Protein AF-A0A838GW83-F1 (afdb_monomer_lite)

Foldseek 3Di:
DDDAQAAPQPRDGADPPHPVNVVVVVVVVVVVVVVVVVVVVVVVVVVVVVVVVVPDDPVLQVVLQVPDPDDDDTLDDQDQDADDDPVQWDWAVPDVVTDIGGRDDDDPVVVVVSVVVSCPPPSNVVVVVSVVVDDCSPVPD

Radius of gyration: 23.55 Å; chains: 1; bounding box: 64×29×64 Å

Secondary structure (DSSP, 8-state):
----SB-TTT--B--SS-HHHHHHHHHHHHHHHHHHHHHHHHHHHHHHHHHHHHHS-HHHHHHHHTTSSS---SS----------GGGEEEE-SSSS-EEEE-----HHHHHHHHHHHHTSHHHHHHHHHHHH--STT---

Sequence (141 aa):
MYRDDTCAVCGESLPPDHFYCREHAATVDDRLHEIGALLGRLGDELTRLAELLGGVAPQTWDYLAEGERDDPEWPPVPPVALSAHAEDVDVDVDDEPGSIRVALRVPLDELLGALAAGLRGAAADRVASVCAQARNAGATH

pLDDT: mean 77.69, std 12.18, range [39.56, 97.0]

Structure (mmCIF, N/CA/C/O backbone):
data_AF-A0A838GW83-F1
#
_entry.id   AF-A0A838GW83-F1
#
loop_
_atom_site.group_PDB
_atom_site.id
_atom_site.type_symbol
_atom_site.label_atom_id
_atom_site.label_alt_id
_atom_site.label_comp_id
_atom_site.label_asym_id
_atom_site.label_entity_id
_atom_site.label_seq_id
_atom_site.pdbx_PDB_ins_code
_atom_site.Cartn_x
_atom_site.Cartn_y
_atom_site.Cartn_z
_atom_site.occupancy
_atom_site.B_iso_or_equiv
_atom_site.auth_seq_id
_atom_site.auth_comp_id
_atom_site.auth_asym_id
_atom_site.auth_atom_id
_atom_site.pdbx_PDB_model_num
ATOM 1 N N . MET A 1 1 ? -33.247 13.419 18.917 1.00 39.56 1 MET A N 1
ATOM 2 C CA . MET A 1 1 ? -33.047 11.986 18.631 1.00 39.56 1 MET A CA 1
ATOM 3 C C . MET A 1 1 ? -31.937 11.546 19.573 1.00 39.56 1 MET A C 1
ATOM 5 O O . MET A 1 1 ? -30.821 12.023 19.413 1.00 39.56 1 MET A O 1
ATOM 9 N N . TYR A 1 2 ? -32.293 10.867 20.667 1.00 41.84 2 TYR A N 1
ATOM 10 C CA . TYR A 1 2 ? -31.346 10.476 21.717 1.00 41.84 2 TYR A CA 1
ATOM 11 C C . TYR A 1 2 ? -30.399 9.419 21.144 1.00 41.84 2 TYR A C 1
ATOM 13 O O . TYR A 1 2 ? -30.856 8.466 20.522 1.00 41.84 2 TYR A O 1
ATOM 21 N N . ARG A 1 3 ? -29.094 9.679 21.263 1.00 53.28 3 ARG A N 1
ATOM 22 C CA . ARG A 1 3 ? -28.011 8.769 20.879 1.00 53.28 3 ARG A CA 1
ATOM 23 C C . ARG A 1 3 ? -28.140 7.527 21.753 1.00 53.28 3 ARG A C 1
ATOM 25 O O . ARG A 1 3 ? -28.275 7.700 22.958 1.00 53.28 3 ARG A O 1
ATOM 32 N N . ASP A 1 4 ? -28.125 6.352 21.132 1.00 56.69 4 ASP A N 1
ATOM 33 C CA . ASP A 1 4 ? -28.244 5.048 21.783 1.00 56.69 4 ASP A CA 1
ATOM 34 C C . ASP A 1 4 ? -27.524 5.019 23.136 1.00 56.69 4 ASP A C 1
ATOM 36 O O . ASP A 1 4 ? -26.344 5.371 23.222 1.00 56.69 4 ASP A O 1
ATOM 40 N N . ASP A 1 5 ? -28.242 4.604 24.181 1.00 66.81 5 ASP A N 1
ATOM 41 C CA . ASP A 1 5 ? -27.775 4.502 25.568 1.00 66.81 5 ASP A CA 1
ATOM 42 C C . ASP A 1 5 ? -26.755 3.362 25.733 1.00 66.81 5 ASP A C 1
ATOM 44 O O . ASP A 1 5 ? -26.820 2.623 26.707 1.00 66.81 5 ASP A O 1
ATOM 48 N N . THR A 1 6 ? -25.836 3.172 24.783 1.00 71.12 6 THR A N 1
ATOM 49 C CA . THR A 1 6 ? -24.874 2.066 24.729 1.00 71.12 6 THR A CA 1
ATOM 50 C C . THR A 1 6 ? -23.490 2.534 24.294 1.00 71.12 6 THR A C 1
ATOM 52 O O . THR A 1 6 ? -23.328 3.312 23.354 1.00 71.12 6 THR A O 1
ATOM 55 N N . CYS A 1 7 ? -22.459 2.043 24.978 1.00 68.69 7 CYS A N 1
ATOM 56 C CA . CYS A 1 7 ? -21.068 2.327 24.651 1.00 68.69 7 CYS A CA 1
ATOM 57 C C . CYS A 1 7 ? -20.675 1.691 23.308 1.00 68.69 7 CYS A C 1
ATOM 59 O O . CYS A 1 7 ? -20.748 0.475 23.163 1.00 68.69 7 CYS A O 1
ATOM 61 N N . ALA A 1 8 ? -20.143 2.472 22.362 1.00 65.50 8 ALA A N 1
ATOM 62 C CA . ALA A 1 8 ? -19.665 1.955 21.071 1.00 65.50 8 ALA A CA 1
ATOM 63 C C . ALA A 1 8 ? -18.448 1.008 21.174 1.00 65.50 8 ALA A C 1
ATOM 65 O O . ALA A 1 8 ? -18.095 0.361 20.194 1.00 65.50 8 ALA A O 1
ATOM 66 N N . VAL A 1 9 ? -17.793 0.940 22.341 1.00 66.81 9 VAL A N 1
ATOM 67 C CA . VAL A 1 9 ? -16.586 0.125 22.568 1.00 66.81 9 VAL A CA 1
ATOM 68 C C . VAL A 1 9 ? -16.912 -1.211 23.237 1.00 66.81 9 VAL A C 1
ATOM 70 O O . VAL A 1 9 ? -16.401 -2.238 22.806 1.00 66.81 9 VAL A O 1
ATOM 73 N N . CYS A 1 10 ? -17.751 -1.219 24.277 1.00 72.88 10 CYS A N 1
ATOM 74 C CA . CYS A 1 10 ? -18.085 -2.440 25.024 1.00 72.88 10 CYS A CA 1
ATOM 75 C C . CYS A 1 10 ? -19.549 -2.886 24.895 1.00 72.88 10 CYS A C 1
ATOM 77 O O . CYS A 1 10 ? -19.894 -3.943 25.408 1.00 72.88 10 CYS A O 1
ATOM 79 N N . GLY A 1 11 ? -20.413 -2.106 24.239 1.00 70.19 11 GLY A N 1
ATOM 80 C CA . GLY A 1 11 ? -21.831 -2.432 24.056 1.00 70.19 11 GLY A CA 1
ATOM 81 C C . GLY A 1 11 ? -22.687 -2.328 25.321 1.00 70.19 11 GLY A C 1
ATOM 82 O O . GLY A 1 11 ? -23.873 -2.632 25.264 1.00 70.19 11 GLY A O 1
ATOM 83 N N . GLU A 1 12 ? -22.113 -1.900 26.450 1.00 69.50 12 GLU A N 1
ATOM 84 C CA . GLU A 1 12 ? -22.825 -1.772 27.725 1.00 69.50 12 GLU A CA 1
ATOM 85 C C . GLU A 1 12 ? -23.708 -0.531 27.775 1.00 69.50 12 GLU A C 1
ATOM 87 O O . GLU A 1 12 ? -23.342 0.526 27.245 1.00 69.50 12 GLU A O 1
ATOM 92 N N . SER A 1 13 ? -24.854 -0.658 28.452 1.00 70.00 13 SER A N 1
ATOM 93 C CA . SER A 1 13 ? -25.787 0.453 28.601 1.00 70.00 13 SER A CA 1
ATOM 94 C C . SER A 1 13 ? -25.186 1.564 29.460 1.00 70.00 13 SER A C 1
ATOM 96 O O . SER A 1 13 ? -24.623 1.298 30.518 1.00 70.00 13 SER A O 1
ATOM 98 N N . LEU A 1 14 ? -25.313 2.810 29.016 1.00 63.69 14 LEU A N 1
ATOM 99 C CA . LEU A 1 14 ? -24.722 3.992 29.630 1.00 63.69 14 LEU A CA 1
ATOM 100 C C . LEU A 1 14 ? -25.590 4.462 30.810 1.00 63.69 14 LEU A C 1
ATOM 102 O O . LEU A 1 14 ? -26.666 5.016 30.581 1.00 63.69 14 LEU A O 1
ATOM 106 N N . PRO A 1 15 ? -25.167 4.289 32.080 1.00 59.44 15 PRO A N 1
ATOM 107 C CA . PRO A 1 15 ? -25.874 4.886 33.205 1.00 59.44 15 PRO A CA 1
ATOM 108 C C . PRO A 1 15 ? -25.627 6.407 33.218 1.00 59.44 15 PRO A C 1
ATOM 110 O O . PRO A 1 15 ? -24.616 6.872 32.681 1.00 59.44 15 PRO A O 1
ATOM 113 N N . PRO A 1 16 ? -26.486 7.198 33.885 1.00 58.62 16 PRO A N 1
ATOM 114 C CA . PRO A 1 16 ? -26.359 8.659 33.938 1.00 58.62 16 PRO A CA 1
ATOM 115 C C . PRO A 1 16 ? -25.031 9.169 34.545 1.00 58.62 16 PRO A C 1
ATOM 117 O O . PRO A 1 16 ? -24.614 10.281 34.223 1.00 58.62 16 PRO A O 1
ATOM 120 N N . ASP A 1 17 ? -24.322 8.349 35.335 1.00 57.66 17 ASP A N 1
ATOM 121 C CA . ASP A 1 17 ? -23.022 8.677 35.943 1.00 57.66 17 ASP A CA 1
ATOM 122 C C . ASP A 1 17 ? -21.860 7.986 35.194 1.00 57.66 17 ASP A C 1
ATOM 124 O O . ASP A 1 17 ? -21.440 6.859 35.457 1.00 57.66 17 ASP A O 1
ATOM 128 N N . HIS 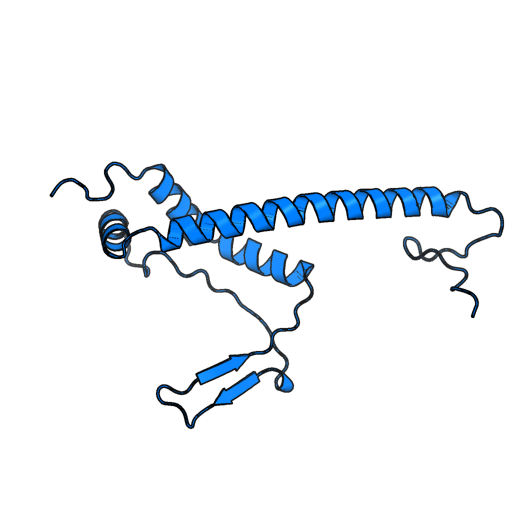A 1 18 ? -21.352 8.698 34.193 1.00 56.94 18 HIS A N 1
ATOM 129 C CA . HIS A 1 18 ? -20.715 8.172 32.983 1.00 56.94 18 HIS A CA 1
ATOM 130 C C . HIS A 1 18 ? -19.172 8.019 33.049 1.00 56.94 18 HIS A C 1
ATOM 132 O O . HIS A 1 18 ? -18.456 8.516 32.174 1.00 56.94 18 HIS A O 1
ATOM 138 N N . PHE A 1 19 ? -18.618 7.373 34.086 1.00 53.78 19 PHE A N 1
ATOM 139 C CA . PHE A 1 19 ? -17.151 7.243 34.247 1.00 53.78 19 PHE A CA 1
ATOM 140 C C . PHE A 1 19 ? -16.534 6.151 33.348 1.00 53.78 19 PHE A C 1
ATOM 142 O O . PHE A 1 19 ? -15.532 6.404 32.680 1.00 53.78 19 PHE A O 1
ATOM 149 N N . TYR A 1 20 ? -17.186 4.986 33.229 1.00 56.03 20 TYR A N 1
ATOM 150 C CA . TYR A 1 20 ? -16.704 3.838 32.433 1.00 56.03 20 TYR A CA 1
ATOM 151 C C . TYR A 1 20 ? -16.539 4.135 30.932 1.00 56.03 20 TYR A C 1
ATOM 153 O O . TYR A 1 20 ? -15.726 3.516 30.256 1.00 56.03 20 TYR A O 1
ATOM 161 N N . CYS A 1 21 ? -17.274 5.109 30.393 1.00 65.69 21 CYS A N 1
ATOM 162 C CA . CYS A 1 21 ? -17.166 5.473 28.979 1.00 65.69 21 CYS A CA 1
ATOM 163 C C . CYS A 1 21 ? -16.190 6.608 28.691 1.00 65.69 21 CYS A C 1
ATOM 165 O O . CYS A 1 21 ? -15.804 6.763 27.538 1.00 65.69 21 CYS A O 1
ATOM 167 N N . ARG A 1 22 ? -15.742 7.368 29.701 1.00 64.88 22 ARG A N 1
ATOM 168 C CA . ARG A 1 22 ? -14.650 8.335 29.504 1.00 64.88 22 ARG A CA 1
ATOM 169 C C . ARG A 1 22 ? -13.310 7.638 29.303 1.00 64.88 22 ARG A C 1
ATOM 171 O O . ARG A 1 22 ? -12.538 8.082 28.468 1.00 64.88 22 ARG A O 1
ATOM 178 N N . GLU A 1 23 ? -13.059 6.546 30.019 1.00 68.25 23 GLU A N 1
ATOM 179 C CA . GLU A 1 23 ? -11.842 5.740 29.851 1.00 68.25 23 GLU A CA 1
ATOM 180 C C . GLU A 1 23 ? -11.806 5.052 28.477 1.00 68.25 23 GLU A C 1
ATOM 182 O O . GLU A 1 23 ? -10.809 5.134 27.757 1.00 68.25 23 GLU A O 1
ATOM 187 N N . HIS A 1 24 ? -12.929 4.466 28.048 1.00 72.50 24 HIS A N 1
ATOM 188 C CA . HIS A 1 24 ? -13.055 3.928 26.693 1.00 72.50 24 HIS A CA 1
ATOM 189 C C . HIS A 1 24 ? -12.954 5.013 25.613 1.00 72.50 24 HIS A C 1
ATOM 191 O O . HIS A 1 24 ? -12.315 4.774 24.592 1.00 72.50 24 HIS A O 1
ATOM 197 N N . ALA A 1 25 ? -13.530 6.200 25.832 1.00 74.81 25 ALA A N 1
ATOM 198 C CA . ALA A 1 25 ? -13.388 7.327 24.911 1.00 74.81 25 ALA A CA 1
ATOM 199 C C . ALA A 1 25 ? -11.932 7.794 24.811 1.00 74.81 25 ALA A C 1
ATOM 201 O O . ALA A 1 25 ? -11.435 7.922 23.703 1.00 74.81 25 ALA A O 1
ATOM 202 N N . ALA A 1 26 ? -11.226 7.936 25.936 1.00 80.19 26 ALA A N 1
ATOM 203 C CA . ALA A 1 26 ? -9.802 8.268 25.941 1.00 80.19 26 ALA A CA 1
ATOM 204 C C . ALA A 1 26 ? -8.974 7.217 25.189 1.00 80.19 26 ALA A C 1
ATOM 206 O O . ALA A 1 26 ? -8.129 7.562 24.376 1.00 80.19 26 ALA A O 1
ATOM 207 N N . THR A 1 27 ? -9.285 5.931 25.370 1.00 82.88 27 THR A N 1
ATOM 208 C CA . THR A 1 27 ? -8.613 4.852 24.629 1.00 82.88 27 THR A CA 1
ATOM 209 C C . THR A 1 27 ? -8.890 4.934 23.121 1.00 82.88 27 THR A C 1
ATOM 211 O O . THR A 1 27 ? -8.018 4.641 22.305 1.00 82.88 27 THR A O 1
ATOM 214 N N . VAL A 1 28 ? -10.113 5.294 22.717 1.00 83.25 28 VAL A N 1
ATOM 215 C CA . VAL A 1 28 ? -10.446 5.527 21.303 1.00 83.25 28 VAL A CA 1
ATOM 216 C C . VAL A 1 28 ? -9.708 6.753 20.776 1.00 83.25 28 VAL A C 1
ATOM 218 O O . VAL A 1 28 ? -9.133 6.670 19.696 1.00 83.25 28 VAL A O 1
ATOM 221 N N . ASP A 1 29 ? -9.662 7.845 21.536 1.00 87.38 29 ASP A N 1
ATOM 222 C CA . ASP A 1 29 ? -8.926 9.051 21.168 1.00 87.38 29 ASP A CA 1
ATOM 223 C C . ASP A 1 29 ? -7.439 8.738 20.981 1.00 87.38 29 ASP A C 1
ATOM 225 O O . ASP A 1 29 ? -6.874 9.092 19.950 1.00 87.38 29 ASP A O 1
ATOM 229 N N . ASP A 1 30 ? -6.809 8.015 21.907 1.00 92.75 30 ASP A N 1
ATOM 230 C CA . ASP A 1 30 ? -5.407 7.598 21.797 1.00 92.75 30 ASP A CA 1
ATOM 231 C C . ASP A 1 30 ? -5.162 6.793 20.512 1.00 92.75 30 ASP A C 1
ATOM 233 O O . ASP A 1 30 ? -4.231 7.089 19.758 1.00 92.75 30 ASP A O 1
ATOM 237 N N . ARG A 1 31 ? -6.049 5.837 20.198 1.00 91.00 31 ARG A N 1
ATOM 238 C CA . ARG A 1 31 ? -5.982 5.072 18.942 1.00 91.00 31 ARG A CA 1
ATOM 239 C C . ARG A 1 31 ? -6.129 5.970 17.718 1.00 91.00 31 ARG A C 1
ATOM 241 O O . ARG A 1 31 ? -5.389 5.797 16.757 1.00 91.00 31 ARG A O 1
ATOM 248 N N . LEU A 1 32 ? -7.062 6.922 17.724 1.00 91.75 32 LEU A N 1
ATOM 249 C CA . LEU A 1 32 ? -7.269 7.843 16.603 1.00 91.75 32 LEU A CA 1
ATOM 250 C C . LEU A 1 32 ? -6.049 8.745 16.378 1.00 91.75 32 LEU A C 1
ATOM 252 O O . LEU A 1 32 ? -5.656 8.959 15.230 1.00 91.75 32 LEU A O 1
ATOM 256 N N . HIS A 1 33 ? -5.418 9.231 17.450 1.00 95.19 33 HIS A N 1
ATOM 257 C CA . HIS A 1 33 ? -4.181 10.007 17.356 1.00 95.19 33 HIS A CA 1
ATOM 258 C C . HIS A 1 33 ? -3.026 9.164 16.807 1.00 95.19 33 HIS A C 1
ATOM 260 O O . HIS A 1 33 ? -2.291 9.626 15.931 1.00 95.19 33 HIS A O 1
ATOM 266 N N . GLU A 1 34 ? -2.878 7.922 17.275 1.00 97.00 34 GLU A N 1
ATOM 267 C CA . GLU A 1 34 ? -1.859 7.000 16.773 1.00 97.00 34 GLU A CA 1
ATOM 268 C C . GLU A 1 34 ? -2.075 6.672 15.288 1.00 97.00 34 GLU A C 1
ATOM 270 O O . GLU A 1 34 ? -1.136 6.780 14.494 1.00 97.00 34 GLU A O 1
ATOM 275 N N . ILE A 1 35 ? -3.316 6.361 14.892 1.00 95.19 35 ILE A N 1
ATOM 276 C CA . ILE A 1 35 ? -3.708 6.131 13.495 1.00 95.19 35 ILE A CA 1
ATOM 277 C C . ILE A 1 35 ? -3.361 7.353 12.641 1.00 95.19 35 ILE A C 1
ATOM 279 O O . ILE A 1 35 ? -2.693 7.209 11.620 1.00 95.19 35 ILE A O 1
ATOM 283 N N . GLY A 1 36 ? -3.756 8.558 13.062 1.00 93.25 36 GLY A N 1
ATOM 284 C CA . GLY A 1 36 ? -3.468 9.790 12.325 1.00 93.25 36 GLY A CA 1
ATOM 285 C C . GLY A 1 36 ? -1.967 10.028 12.136 1.00 93.25 36 GLY A C 1
ATOM 286 O O . GLY A 1 36 ? -1.521 10.347 11.033 1.00 93.25 36 GLY A O 1
ATOM 287 N N . ALA A 1 37 ? -1.168 9.807 13.183 1.00 96.12 37 ALA A N 1
ATOM 288 C CA . ALA A 1 37 ? 0.283 9.955 13.117 1.00 96.12 37 ALA A CA 1
ATOM 289 C C . ALA A 1 37 ? 0.948 8.906 12.206 1.00 96.12 37 ALA A C 1
ATOM 291 O O . ALA A 1 37 ? 1.895 9.228 11.486 1.00 96.12 37 ALA A O 1
ATOM 292 N N . LEU A 1 38 ? 0.475 7.656 12.234 1.00 96.19 38 LEU A N 1
ATOM 293 C CA . LEU A 1 38 ? 0.982 6.584 11.375 1.00 96.19 38 LEU A CA 1
ATOM 294 C C . LEU A 1 38 ? 0.611 6.806 9.908 1.00 96.19 38 LEU A C 1
ATOM 296 O O . LEU A 1 38 ? 1.481 6.669 9.051 1.00 96.19 38 LEU A O 1
ATOM 300 N N . LEU A 1 39 ? -0.636 7.190 9.621 1.00 93.25 39 LEU A N 1
ATOM 301 C CA . LEU A 1 39 ? -1.098 7.470 8.260 1.00 93.25 39 LEU A CA 1
ATOM 302 C C . LEU A 1 39 ? -0.351 8.651 7.636 1.00 93.25 39 LEU A C 1
ATOM 304 O O . LEU A 1 39 ? 0.048 8.558 6.478 1.00 93.25 39 LEU A O 1
ATOM 308 N N . GLY A 1 40 ? -0.109 9.721 8.403 1.00 92.81 40 GLY A N 1
ATOM 309 C CA . GLY A 1 40 ? 0.683 10.861 7.934 1.00 92.81 40 GLY A CA 1
ATOM 310 C C . GLY A 1 40 ? 2.093 10.444 7.509 1.00 92.81 40 GLY A C 1
ATOM 311 O O . GLY A 1 40 ? 2.488 10.673 6.370 1.00 92.81 40 GLY A O 1
ATOM 312 N N . ARG A 1 41 ? 2.815 9.730 8.386 1.00 95.19 41 ARG A N 1
ATOM 313 C CA . ARG A 1 41 ? 4.162 9.223 8.068 1.00 95.19 41 ARG A CA 1
ATOM 314 C C . ARG A 1 41 ? 4.165 8.261 6.882 1.00 95.19 41 ARG A C 1
ATOM 316 O O . ARG A 1 41 ? 5.061 8.331 6.051 1.00 95.19 41 ARG A O 1
ATOM 323 N N . LEU A 1 42 ? 3.186 7.358 6.806 1.00 92.88 42 LEU A N 1
ATOM 324 C CA . LEU A 1 42 ? 3.082 6.411 5.699 1.00 92.88 42 LEU A CA 1
ATOM 325 C C . LEU A 1 42 ? 2.896 7.141 4.361 1.00 92.88 42 LEU A C 1
ATOM 327 O O . LEU A 1 42 ? 3.546 6.775 3.389 1.00 92.88 42 LEU A O 1
ATOM 331 N N . GLY A 1 43 ? 2.052 8.176 4.312 1.00 91.12 43 GLY A N 1
ATOM 332 C CA . GLY A 1 43 ? 1.850 8.985 3.107 1.00 91.12 43 GLY A CA 1
ATOM 333 C C . GLY A 1 43 ? 3.131 9.676 2.631 1.00 91.12 43 GLY A C 1
ATOM 334 O O . GLY A 1 43 ? 3.455 9.619 1.441 1.00 91.12 43 GLY A O 1
ATOM 335 N N . ASP A 1 44 ? 3.889 10.260 3.560 1.00 94.50 44 ASP A N 1
ATOM 336 C CA . ASP A 1 44 ? 5.166 10.915 3.259 1.00 94.50 44 ASP A CA 1
ATOM 337 C C . ASP A 1 44 ? 6.206 9.913 2.723 1.00 94.50 44 ASP A C 1
ATOM 339 O O . ASP A 1 44 ? 6.832 10.147 1.686 1.00 94.50 44 ASP A O 1
ATOM 343 N N . GLU A 1 45 ? 6.363 8.761 3.386 1.00 93.62 45 GLU A N 1
ATOM 344 C CA . GLU A 1 45 ? 7.319 7.723 2.976 1.00 93.62 45 GLU A CA 1
ATOM 345 C C . GLU A 1 45 ? 6.936 7.072 1.638 1.00 93.62 45 GLU A C 1
ATOM 347 O O . GLU A 1 45 ? 7.808 6.835 0.802 1.00 93.62 45 GLU A O 1
ATOM 352 N N . LEU A 1 46 ? 5.643 6.823 1.389 1.00 90.25 46 LEU A N 1
ATOM 353 C CA . LEU A 1 46 ? 5.170 6.286 0.107 1.00 90.25 46 LEU A CA 1
ATOM 354 C C . LEU A 1 46 ? 5.413 7.265 -1.045 1.00 90.25 46 LEU A C 1
ATOM 356 O O . LEU A 1 46 ? 5.859 6.843 -2.111 1.00 90.25 46 LEU A O 1
ATOM 360 N N . THR A 1 47 ? 5.166 8.560 -0.828 1.00 91.56 47 THR A N 1
ATOM 361 C CA . THR A 1 47 ? 5.434 9.603 -1.832 1.00 91.56 47 THR A CA 1
ATOM 362 C C . THR A 1 47 ? 6.916 9.629 -2.181 1.00 91.56 47 THR A C 1
ATOM 364 O O . THR A 1 47 ? 7.291 9.530 -3.348 1.00 91.56 47 THR A O 1
ATOM 367 N N . ARG A 1 48 ? 7.773 9.664 -1.158 1.00 95.00 48 ARG A N 1
ATOM 368 C CA . ARG A 1 48 ? 9.224 9.655 -1.333 1.00 95.00 48 ARG A CA 1
ATOM 369 C C . ARG A 1 48 ? 9.719 8.393 -2.041 1.00 95.00 48 ARG A C 1
ATOM 371 O O . ARG A 1 48 ? 10.591 8.476 -2.904 1.00 95.00 48 ARG A O 1
ATOM 378 N N . LEU A 1 49 ? 9.191 7.223 -1.683 1.00 91.12 49 LEU A N 1
ATOM 379 C CA . LEU A 1 49 ? 9.555 5.963 -2.326 1.00 91.12 49 LEU A CA 1
ATOM 380 C C . LEU A 1 49 ? 9.149 5.956 -3.806 1.00 91.12 49 LEU A C 1
ATOM 382 O O . LEU A 1 49 ? 9.950 5.551 -4.645 1.00 91.12 49 LEU A O 1
ATOM 386 N N . ALA A 1 50 ? 7.949 6.440 -4.135 1.00 89.19 50 ALA A N 1
ATOM 387 C CA . ALA A 1 50 ? 7.485 6.553 -5.515 1.00 89.19 50 ALA A CA 1
ATOM 388 C C . ALA A 1 50 ? 8.368 7.499 -6.346 1.00 89.19 50 ALA A C 1
ATOM 390 O O . ALA A 1 50 ? 8.734 7.160 -7.471 1.00 89.19 50 ALA A O 1
ATOM 391 N N . GLU A 1 51 ? 8.767 8.645 -5.786 1.00 94.19 51 GLU A N 1
ATOM 392 C CA . GLU A 1 51 ? 9.704 9.574 -6.431 1.00 94.19 51 GLU A CA 1
ATOM 393 C C . GLU A 1 51 ? 11.072 8.930 -6.686 1.00 94.19 51 GLU A C 1
ATOM 395 O O . GLU A 1 51 ? 11.626 9.070 -7.775 1.00 94.19 51 GLU A O 1
ATOM 400 N N . LEU A 1 52 ? 11.609 8.192 -5.708 1.00 93.31 52 LEU A N 1
ATOM 401 C CA . LEU A 1 52 ? 12.876 7.475 -5.863 1.00 93.31 52 LEU A CA 1
ATOM 402 C C . LEU A 1 52 ? 12.785 6.406 -6.953 1.00 93.31 52 LEU A C 1
ATOM 404 O O . LEU A 1 52 ? 13.651 6.360 -7.820 1.00 93.31 52 LEU A O 1
ATOM 408 N N . LEU A 1 53 ? 11.736 5.580 -6.938 1.00 89.38 53 LEU A N 1
ATOM 409 C CA . LEU A 1 53 ? 11.523 4.531 -7.937 1.00 89.38 53 LEU A CA 1
ATOM 410 C C . LEU A 1 53 ? 11.346 5.115 -9.346 1.00 89.38 53 LEU A C 1
ATOM 412 O O . LEU A 1 53 ? 11.961 4.622 -10.288 1.00 89.38 53 LEU A O 1
ATOM 416 N N . GLY A 1 54 ? 10.556 6.184 -9.485 1.00 88.31 54 GLY A N 1
ATOM 417 C CA . GLY A 1 54 ? 10.329 6.868 -10.762 1.00 88.31 54 GLY A CA 1
ATOM 418 C C . GLY A 1 54 ? 11.535 7.667 -11.268 1.00 88.31 54 GLY A C 1
ATOM 419 O O . GLY A 1 54 ? 11.625 7.952 -12.460 1.00 88.31 54 GLY A O 1
ATOM 420 N N . GLY A 1 55 ? 12.468 8.021 -10.381 1.00 91.19 55 GLY A N 1
ATOM 421 C CA . GLY A 1 55 ? 13.712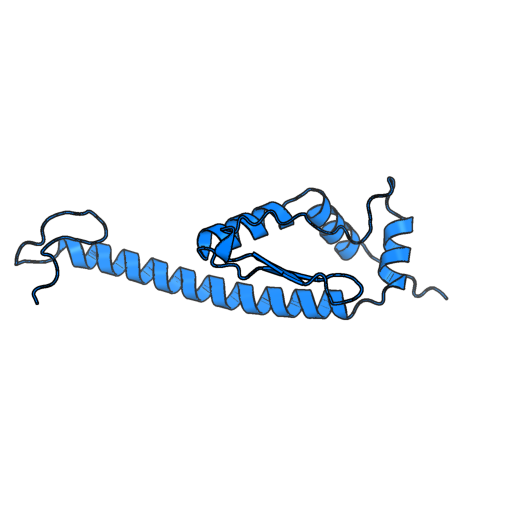 8.710 -10.724 1.00 91.19 55 GLY A CA 1
ATOM 422 C C . GLY A 1 55 ? 14.833 7.789 -11.215 1.00 91.19 55 GLY A C 1
ATOM 423 O O . GLY A 1 55 ? 15.826 8.282 -11.753 1.00 91.19 55 GLY A O 1
ATOM 424 N N . VAL A 1 56 ? 14.705 6.469 -11.042 1.00 89.94 56 VAL A N 1
ATOM 425 C CA . VAL A 1 56 ? 15.689 5.492 -11.527 1.00 89.94 56 VAL A CA 1
ATOM 426 C C . VAL A 1 56 ? 15.470 5.234 -13.016 1.00 89.94 56 VAL A C 1
ATOM 428 O O . VAL A 1 56 ? 14.366 4.913 -13.453 1.00 89.94 56 VAL A O 1
ATOM 431 N N . ALA A 1 57 ? 16.537 5.356 -13.807 1.00 88.69 57 ALA A N 1
ATOM 432 C CA . ALA A 1 57 ? 16.483 5.072 -15.235 1.00 88.69 57 ALA A CA 1
ATOM 433 C C . ALA A 1 57 ? 16.184 3.577 -15.480 1.00 88.69 57 ALA A C 1
ATOM 435 O O . ALA A 1 57 ? 16.758 2.737 -14.784 1.00 88.69 57 ALA A O 1
ATOM 436 N N . PRO A 1 58 ? 15.362 3.213 -16.486 1.00 85.75 58 PRO A N 1
ATOM 437 C CA . PRO A 1 58 ? 15.041 1.813 -16.781 1.00 85.75 58 PRO A CA 1
ATOM 438 C C . PRO A 1 58 ? 16.274 0.906 -16.904 1.00 85.75 58 PRO A C 1
ATOM 440 O O . PRO A 1 58 ? 16.298 -0.183 -16.346 1.00 85.75 58 PRO A O 1
ATOM 443 N N . GLN A 1 59 ? 17.351 1.406 -17.516 1.00 86.38 59 GLN A N 1
ATOM 444 C CA . GLN A 1 59 ? 18.596 0.655 -17.724 1.00 86.38 59 GLN A CA 1
ATOM 445 C C . GLN A 1 59 ? 19.315 0.311 -16.413 1.00 86.38 59 GLN A C 1
ATOM 447 O O . GLN A 1 59 ? 20.087 -0.642 -16.348 1.00 86.38 59 GLN A O 1
ATOM 452 N N . THR A 1 60 ? 19.090 1.091 -15.355 1.00 87.56 60 THR A N 1
ATOM 453 C CA . THR A 1 60 ? 19.632 0.781 -14.032 1.00 87.56 60 THR A CA 1
ATOM 454 C C . THR A 1 60 ? 18.934 -0.436 -13.435 1.00 87.56 60 THR A C 1
ATOM 456 O O . THR A 1 60 ? 19.588 -1.227 -12.760 1.00 87.56 60 THR A O 1
ATOM 459 N N . TRP A 1 61 ? 17.638 -0.624 -13.701 1.00 86.62 61 TRP A N 1
ATOM 460 C CA . TRP A 1 61 ? 16.936 -1.841 -13.302 1.00 86.62 61 TR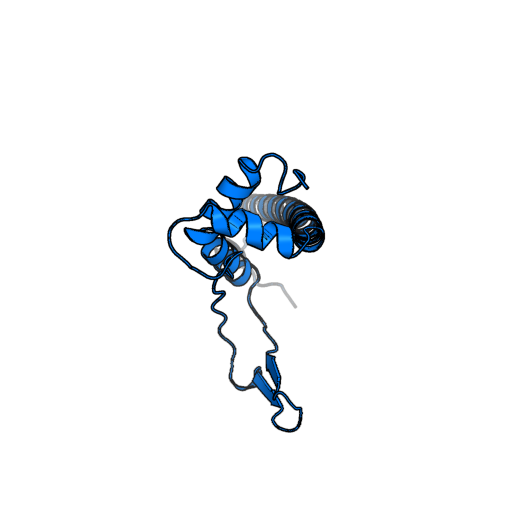P A CA 1
ATOM 461 C C . TRP A 1 61 ? 17.461 -3.053 -14.068 1.00 86.62 61 TRP A C 1
ATOM 463 O O . TRP A 1 61 ? 17.757 -4.056 -13.426 1.00 86.62 61 TRP A O 1
ATOM 473 N N . ASP A 1 62 ? 17.687 -2.922 -15.378 1.00 84.50 62 ASP A N 1
ATOM 474 C CA . ASP A 1 62 ? 18.293 -3.981 -16.200 1.00 84.50 62 ASP A CA 1
ATOM 475 C C . ASP A 1 62 ? 19.675 -4.389 -15.659 1.00 84.50 62 ASP A C 1
ATOM 477 O O . ASP A 1 62 ? 19.947 -5.568 -15.450 1.00 84.50 62 ASP A O 1
ATOM 481 N N . TYR A 1 63 ? 20.528 -3.410 -15.332 1.00 85.12 63 TYR A N 1
ATOM 482 C CA . TYR A 1 63 ? 21.845 -3.660 -14.736 1.00 85.12 63 TYR A CA 1
ATOM 483 C C . TYR A 1 63 ? 21.760 -4.403 -13.395 1.00 85.12 63 TYR A C 1
ATOM 485 O O . TYR A 1 63 ? 22.558 -5.297 -13.119 1.00 85.12 63 TYR A O 1
ATOM 493 N N . LEU A 1 64 ? 20.807 -4.030 -12.536 1.00 86.00 64 LEU A N 1
ATOM 494 C CA . LEU A 1 64 ? 20.601 -4.724 -11.264 1.00 86.00 64 LEU A CA 1
ATOM 495 C C . LEU A 1 64 ? 20.078 -6.151 -11.482 1.00 86.00 64 LEU A C 1
ATOM 497 O O . LEU A 1 64 ? 20.472 -7.044 -10.735 1.00 86.00 64 LEU A O 1
ATOM 501 N N . ALA A 1 65 ? 19.259 -6.372 -12.513 1.00 82.31 65 ALA A N 1
ATOM 502 C CA . ALA A 1 65 ? 18.741 -7.688 -12.869 1.00 82.31 65 ALA A CA 1
ATOM 503 C C . ALA A 1 65 ? 19.849 -8.658 -13.318 1.00 82.31 65 ALA A C 1
ATOM 505 O O . ALA A 1 65 ? 19.788 -9.835 -12.977 1.00 82.31 65 ALA A O 1
ATOM 506 N N . GLU A 1 66 ? 20.905 -8.188 -13.998 1.00 80.94 66 GLU A N 1
ATOM 507 C CA . GLU A 1 66 ? 22.039 -9.035 -14.425 1.00 80.94 66 GLU A CA 1
ATOM 508 C C . GLU A 1 66 ? 22.737 -9.768 -13.260 1.00 80.94 66 GLU A C 1
ATOM 510 O O . GLU A 1 66 ? 23.340 -10.830 -13.450 1.00 80.94 66 GLU A O 1
ATOM 515 N N . GLY A 1 67 ? 22.685 -9.198 -12.050 1.00 75.25 67 GLY A N 1
ATOM 516 C CA . GLY A 1 67 ? 23.264 -9.778 -10.836 1.00 75.25 67 GLY A CA 1
ATOM 517 C C . GLY A 1 67 ? 22.377 -10.818 -10.145 1.00 75.25 67 GLY A C 1
ATOM 518 O O . GLY A 1 67 ? 22.878 -11.600 -9.330 1.00 75.25 67 GLY A O 1
ATOM 519 N N . GLU A 1 68 ? 21.089 -10.861 -10.479 1.00 76.38 68 GLU A N 1
ATOM 520 C CA . GLU A 1 68 ? 20.116 -11.754 -9.866 1.00 76.38 68 GLU A CA 1
ATOM 521 C C . GLU A 1 68 ? 20.069 -13.079 -10.643 1.00 76.38 68 GLU A C 1
ATOM 523 O O . GLU A 1 68 ? 19.829 -13.132 -11.846 1.00 76.38 68 GLU A O 1
ATOM 528 N N . ARG A 1 69 ? 20.366 -14.191 -9.958 1.00 62.31 69 ARG A N 1
ATOM 529 C CA . ARG A 1 69 ? 20.198 -15.532 -10.533 1.00 62.31 69 ARG A CA 1
ATOM 530 C C . ARG A 1 69 ? 18.732 -15.939 -10.409 1.00 62.31 69 ARG A C 1
ATOM 532 O O . ARG A 1 69 ? 18.165 -15.823 -9.324 1.00 62.31 69 ARG A O 1
ATOM 539 N N . ASP A 1 70 ? 18.211 -16.489 -11.502 1.00 62.03 70 ASP A N 1
ATOM 540 C CA . ASP A 1 70 ? 16.793 -16.700 -11.826 1.00 62.03 70 ASP A CA 1
ATOM 541 C C . ASP A 1 70 ? 16.149 -15.432 -12.396 1.00 62.03 70 ASP A C 1
ATOM 543 O O . ASP A 1 70 ? 16.396 -14.346 -11.889 1.00 62.03 70 ASP A O 1
ATOM 547 N N . ASP A 1 71 ? 15.353 -15.592 -13.460 1.00 62.34 71 ASP A N 1
ATOM 548 C CA . ASP A 1 71 ? 14.771 -14.527 -14.296 1.00 62.34 71 ASP A CA 1
ATOM 549 C C . ASP A 1 71 ? 13.272 -14.309 -13.972 1.00 62.34 71 ASP A C 1
ATOM 551 O O . ASP A 1 71 ? 12.399 -14.745 -14.729 1.00 62.34 71 ASP A O 1
ATOM 555 N N . PRO A 1 72 ? 12.908 -13.748 -12.799 1.00 63.31 72 PRO A N 1
ATOM 556 C CA . PRO A 1 72 ? 11.637 -13.069 -12.635 1.00 63.31 72 PRO A CA 1
ATOM 557 C C . PRO A 1 72 ? 11.744 -11.648 -13.208 1.00 63.31 72 PRO A C 1
ATOM 559 O O . PRO A 1 72 ? 12.771 -10.989 -13.067 1.00 63.31 72 PRO A O 1
ATOM 562 N N . GLU A 1 73 ? 10.651 -11.163 -13.799 1.00 72.88 73 GLU A N 1
ATOM 563 C CA . GLU A 1 73 ? 10.495 -9.773 -14.246 1.00 72.88 73 GLU A CA 1
ATOM 564 C C . GLU A 1 73 ? 11.026 -8.784 -13.186 1.00 72.88 73 GLU A C 1
ATOM 566 O O . GLU A 1 73 ? 10.676 -8.891 -12.005 1.00 72.88 73 GLU A O 1
ATOM 571 N N . TRP A 1 74 ? 11.911 -7.861 -13.595 1.00 73.75 74 TRP A N 1
ATOM 572 C CA . TRP A 1 74 ? 12.641 -6.962 -12.696 1.00 73.75 74 TRP A CA 1
ATOM 573 C C . TRP A 1 74 ? 12.450 -5.476 -13.075 1.00 73.75 74 TRP A C 1
ATOM 575 O O . TRP A 1 74 ? 12.605 -5.131 -14.245 1.00 73.75 74 TRP A O 1
ATOM 585 N N . PRO A 1 75 ? 12.175 -4.573 -12.110 1.0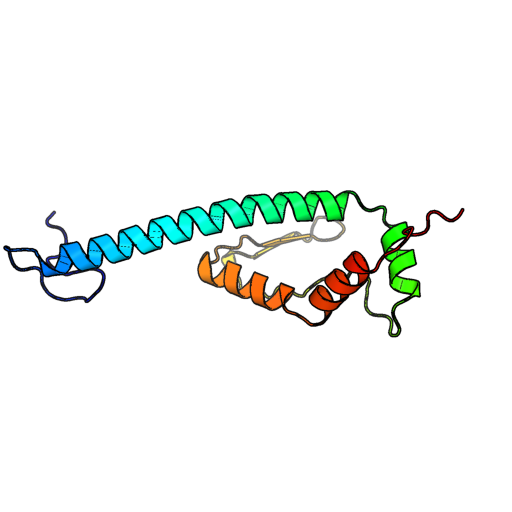0 77.94 75 PRO A N 1
ATOM 586 C CA . PRO A 1 75 ? 11.895 -4.874 -10.711 1.00 77.94 75 PRO A CA 1
ATOM 587 C C . PRO A 1 75 ? 10.590 -5.683 -10.584 1.00 77.94 75 PRO A C 1
ATOM 589 O O . PRO A 1 75 ? 9.667 -5.486 -11.372 1.00 77.94 75 PRO A O 1
ATOM 592 N N . PRO A 1 76 ? 10.493 -6.600 -9.609 1.00 75.81 76 PRO A N 1
ATOM 593 C CA . PRO A 1 76 ? 9.316 -7.428 -9.436 1.00 75.81 76 PRO A CA 1
ATOM 594 C C . PRO A 1 76 ? 8.072 -6.582 -9.217 1.00 75.81 76 PRO A C 1
ATOM 596 O O . PRO A 1 76 ? 8.055 -5.655 -8.404 1.00 75.81 76 PRO A O 1
ATOM 599 N N . VAL A 1 77 ? 7.006 -6.978 -9.900 1.00 78.31 77 VAL A N 1
ATOM 600 C CA . VAL A 1 77 ? 5.678 -6.399 -9.743 1.00 78.31 77 VAL A CA 1
ATOM 601 C C . VAL A 1 77 ? 4.934 -7.231 -8.694 1.00 78.31 77 VAL A C 1
ATOM 603 O O . VAL A 1 77 ? 4.532 -8.361 -8.989 1.00 78.31 77 VAL A O 1
ATOM 606 N N . PRO A 1 78 ? 4.779 -6.749 -7.444 1.00 70.81 78 PRO A N 1
ATOM 607 C CA . PRO A 1 78 ? 4.075 -7.514 -6.427 1.00 70.81 78 PRO A CA 1
ATOM 608 C C . PRO A 1 78 ? 2.611 -7.699 -6.853 1.00 70.81 78 PRO A C 1
ATOM 610 O O . PRO A 1 78 ? 1.949 -6.717 -7.204 1.00 70.81 78 PRO A O 1
ATOM 613 N N . PRO A 1 79 ? 2.069 -8.929 -6.816 1.00 70.25 79 PRO A N 1
ATOM 614 C CA . PRO A 1 79 ? 0.665 -9.136 -7.116 1.00 70.25 79 PRO A CA 1
ATOM 615 C C . PRO A 1 79 ? -0.177 -8.506 -6.004 1.00 70.25 79 PRO A C 1
ATOM 617 O O . PRO A 1 79 ? -0.062 -8.877 -4.835 1.00 70.25 79 PRO A O 1
ATOM 620 N N . VAL A 1 80 ? -1.050 -7.570 -6.372 1.00 69.81 80 VAL A 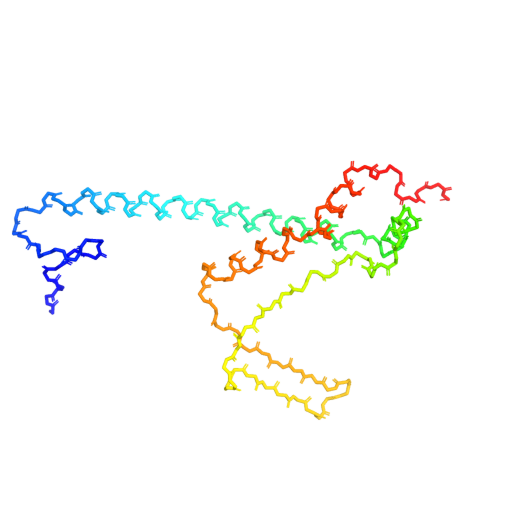N 1
ATOM 621 C CA . VAL A 1 80 ? -2.072 -7.036 -5.468 1.00 69.81 80 VAL A CA 1
ATOM 622 C C . VAL A 1 80 ? -3.406 -7.650 -5.870 1.00 69.81 80 VAL A C 1
ATOM 624 O O . VAL A 1 80 ? -3.957 -7.337 -6.923 1.00 69.81 80 VAL A O 1
ATOM 627 N N . ALA A 1 81 ? -3.911 -8.564 -5.043 1.00 67.75 81 ALA A N 1
ATOM 628 C CA . ALA A 1 81 ? -5.235 -9.139 -5.232 1.00 67.75 81 ALA A CA 1
ATOM 629 C C . ALA A 1 81 ? -6.279 -8.209 -4.607 1.00 67.75 81 ALA A C 1
ATOM 631 O O . ALA A 1 81 ? -6.276 -7.994 -3.396 1.00 67.75 81 ALA A O 1
ATOM 632 N N . LEU A 1 82 ? -7.164 -7.664 -5.439 1.00 68.94 82 LEU A N 1
ATOM 633 C CA . LEU A 1 82 ? -8.266 -6.800 -5.022 1.00 68.94 82 LEU A CA 1
ATOM 634 C C . LEU A 1 82 ? -9.568 -7.446 -5.495 1.00 68.94 82 LEU A C 1
ATOM 636 O O . LEU A 1 82 ? -9.672 -7.870 -6.646 1.00 68.94 82 LEU A O 1
ATOM 640 N N . SER A 1 83 ? -10.551 -7.553 -4.605 1.00 67.50 83 SER A N 1
ATOM 641 C CA . SER A 1 83 ? -11.900 -7.993 -4.956 1.00 67.50 83 SER A CA 1
ATOM 642 C C . SER A 1 83 ? -12.794 -6.779 -5.172 1.00 67.50 83 SER A C 1
ATOM 644 O O . SER A 1 83 ? -12.842 -5.893 -4.321 1.00 67.50 83 SER A O 1
ATOM 646 N N . ALA A 1 84 ? -13.519 -6.764 -6.286 1.00 70.62 84 ALA A N 1
ATOM 647 C CA . ALA A 1 84 ? -14.536 -5.768 -6.598 1.00 70.62 84 ALA A CA 1
ATOM 648 C C . ALA A 1 84 ? -15.881 -6.466 -6.812 1.00 70.62 84 ALA A C 1
ATOM 650 O O . ALA A 1 84 ? -15.921 -7.617 -7.264 1.00 70.62 84 ALA A O 1
ATOM 651 N N . HIS A 1 85 ? -16.985 -5.784 -6.513 1.00 78.19 85 HIS A N 1
ATOM 652 C CA . HIS A 1 85 ? -18.283 -6.253 -6.981 1.00 78.19 85 HIS A CA 1
ATOM 653 C C . HIS A 1 85 ? -18.378 -6.065 -8.499 1.00 78.19 85 HIS A C 1
ATOM 655 O O . HIS A 1 85 ? -17.720 -5.203 -9.075 1.00 78.19 85 HIS A O 1
ATOM 661 N N . ALA A 1 86 ? -19.196 -6.879 -9.170 1.00 75.56 86 ALA A N 1
ATOM 662 C CA . ALA A 1 86 ? -19.321 -6.820 -10.629 1.00 75.56 86 ALA A CA 1
ATOM 663 C C . ALA A 1 86 ? -19.800 -5.446 -11.131 1.00 75.56 86 ALA A C 1
ATOM 665 O O . ALA A 1 86 ? -19.428 -5.029 -12.219 1.00 75.56 86 ALA A O 1
ATOM 666 N N . GLU A 1 87 ? -20.594 -4.736 -10.326 1.00 80.88 87 GLU A N 1
ATOM 667 C CA . GLU A 1 87 ? -21.063 -3.373 -10.609 1.00 80.88 87 GLU A CA 1
ATOM 668 C C . GLU A 1 87 ? -19.958 -2.307 -10.568 1.00 80.88 87 GLU A C 1
ATOM 670 O O . GLU A 1 87 ? -20.145 -1.217 -11.103 1.00 80.88 87 GLU A O 1
ATOM 675 N N . ASP A 1 88 ? -18.805 -2.630 -9.981 1.00 80.88 88 ASP A N 1
ATOM 676 C CA . ASP A 1 88 ? -17.649 -1.745 -9.862 1.00 80.88 88 ASP A CA 1
ATOM 677 C C . ASP A 1 88 ? -16.606 -1.975 -10.978 1.00 80.88 88 ASP A C 1
ATOM 679 O O . ASP A 1 88 ? -15.546 -1.345 -10.972 1.00 80.88 88 ASP A O 1
ATOM 683 N N . VAL A 1 89 ? -16.871 -2.880 -11.930 1.00 82.88 89 VAL A N 1
ATOM 684 C CA . VAL A 1 89 ? -15.973 -3.214 -13.048 1.00 82.88 89 VAL A CA 1
ATOM 685 C C . VAL A 1 89 ? -16.614 -2.790 -14.370 1.00 82.88 89 VAL A C 1
ATOM 687 O O . VAL A 1 89 ? -17.659 -3.306 -14.756 1.00 82.88 89 VAL A O 1
ATOM 690 N N . ASP A 1 90 ? -15.950 -1.890 -15.088 1.00 82.06 90 ASP A N 1
ATOM 691 C CA . ASP A 1 90 ? -16.321 -1.429 -16.425 1.00 82.06 90 ASP A CA 1
ATOM 692 C C . ASP A 1 90 ? -15.280 -1.921 -17.438 1.00 82.06 90 ASP A C 1
ATOM 694 O O . ASP A 1 90 ? -14.076 -1.721 -17.259 1.00 82.06 90 ASP A O 1
ATOM 698 N N . VAL A 1 91 ? -15.733 -2.613 -18.483 1.00 81.00 91 VAL A N 1
ATOM 699 C CA . VAL A 1 91 ? -14.865 -3.170 -19.529 1.00 81.00 91 VAL A CA 1
ATOM 700 C C . VAL A 1 91 ? -15.142 -2.415 -20.819 1.00 81.00 91 VAL A C 1
ATOM 702 O O . VAL A 1 91 ? -16.186 -2.602 -21.442 1.00 81.00 91 VAL A O 1
ATOM 705 N N . ASP A 1 92 ? -14.188 -1.582 -21.214 1.00 78.56 92 ASP A N 1
ATOM 706 C CA . ASP A 1 92 ? -14.229 -0.793 -22.435 1.00 78.56 92 ASP A CA 1
ATOM 707 C C . ASP A 1 92 ? -13.521 -1.565 -23.554 1.00 78.56 92 ASP A C 1
ATOM 709 O O . ASP A 1 92 ? -12.292 -1.660 -23.610 1.00 78.56 92 ASP A O 1
ATOM 713 N N . VAL A 1 93 ? -14.325 -2.198 -24.406 1.00 78.88 93 VAL A N 1
ATOM 714 C CA . VAL A 1 93 ? -13.852 -3.009 -25.539 1.00 78.88 93 VAL A CA 1
ATOM 715 C C . VAL A 1 93 ? -13.668 -2.195 -26.819 1.00 78.88 93 VAL A C 1
ATOM 717 O O . VAL A 1 93 ? -13.189 -2.749 -27.807 1.00 78.88 93 VAL A O 1
ATOM 720 N N . ASP A 1 94 ? -14.068 -0.921 -26.809 1.00 77.12 94 ASP A N 1
ATOM 721 C CA . ASP A 1 94 ? -14.060 -0.057 -27.991 1.00 77.12 94 ASP A CA 1
ATOM 722 C C . ASP A 1 94 ? -12.736 0.724 -28.134 1.00 77.12 94 ASP A C 1
ATOM 724 O O . ASP A 1 94 ? -12.399 1.160 -29.237 1.00 77.12 94 ASP A O 1
ATOM 728 N N . ASP A 1 95 ? -11.957 0.852 -27.054 1.00 71.69 95 ASP A N 1
ATOM 729 C CA . ASP A 1 95 ? -10.583 1.368 -27.080 1.00 71.69 95 ASP A CA 1
ATOM 730 C C . ASP A 1 95 ? -9.576 0.274 -27.497 1.00 71.69 95 ASP A C 1
ATOM 732 O O . ASP A 1 95 ? -9.701 -0.884 -27.106 1.00 71.69 95 ASP A O 1
ATOM 736 N N . GLU A 1 96 ? -8.536 0.621 -28.269 1.00 67.12 96 GLU A N 1
ATOM 737 C CA . GLU A 1 96 ? -7.409 -0.281 -28.563 1.00 67.12 96 GLU A CA 1
ATOM 738 C C . GLU A 1 96 ? -6.100 0.233 -27.927 1.00 67.12 96 GLU A C 1
ATOM 740 O O . GLU A 1 96 ? -5.638 1.326 -28.275 1.00 67.12 96 GLU A O 1
ATOM 745 N N . PRO A 1 97 ? -5.445 -0.555 -27.047 1.00 70.44 97 PRO A N 1
ATOM 746 C CA . PRO A 1 97 ? -5.902 -1.841 -26.508 1.00 70.44 97 PRO A CA 1
ATOM 747 C C . PRO A 1 97 ? -7.097 -1.667 -25.552 1.00 70.44 97 PRO A C 1
ATOM 749 O O . PRO A 1 97 ? -7.150 -0.683 -24.817 1.00 70.44 97 PRO A O 1
ATOM 752 N N . GLY A 1 98 ? -8.012 -2.647 -25.545 1.00 73.50 98 GLY A N 1
ATOM 753 C CA . GLY A 1 98 ? -9.191 -2.648 -24.667 1.00 73.50 98 GLY A CA 1
ATOM 754 C C . GLY A 1 98 ? -8.809 -2.356 -23.221 1.00 73.50 98 GLY A C 1
ATOM 755 O O . GLY A 1 98 ? -7.801 -2.872 -22.728 1.00 73.50 98 GLY A O 1
ATOM 756 N N . SER A 1 99 ? -9.590 -1.516 -22.545 1.00 78.88 99 SER A N 1
ATOM 757 C CA . SER A 1 99 ? -9.281 -1.061 -21.190 1.00 78.88 99 SER A CA 1
ATOM 758 C C . SER A 1 99 ? -10.299 -1.587 -20.179 1.00 78.88 99 SER A C 1
ATOM 760 O O . SER A 1 99 ? -11.482 -1.735 -20.466 1.00 78.88 99 SER A O 1
ATOM 762 N N . ILE A 1 100 ? -9.833 -1.910 -18.973 1.00 79.00 100 ILE A N 1
ATOM 763 C CA . ILE A 1 100 ? -10.697 -2.282 -17.848 1.00 79.00 100 ILE A CA 1
ATOM 764 C C . ILE A 1 100 ? -10.559 -1.181 -16.807 1.00 79.00 100 ILE A C 1
ATOM 766 O O . ILE A 1 100 ? -9.457 -0.921 -16.319 1.00 79.00 100 ILE A O 1
ATOM 770 N N . ARG A 1 101 ? -11.670 -0.541 -16.445 1.00 77.19 101 ARG A N 1
ATOM 771 C CA . ARG A 1 101 ? -11.732 0.387 -15.315 1.00 77.19 101 ARG A CA 1
ATOM 772 C C . ARG A 1 101 ? -12.372 -0.327 -14.135 1.00 77.19 101 ARG A C 1
ATOM 774 O O . ARG A 1 101 ? -13.451 -0.894 -14.254 1.00 77.19 101 ARG A O 1
ATOM 781 N N . VAL A 1 102 ? -11.719 -0.278 -12.980 1.00 77.50 102 VAL A N 1
ATOM 782 C CA . VAL A 1 102 ? -12.261 -0.840 -11.737 1.00 77.50 102 VAL A CA 1
ATOM 783 C C . VAL A 1 102 ? -12.363 0.265 -10.693 1.00 77.50 102 VAL A C 1
ATOM 785 O O . VAL A 1 102 ? -11.362 0.888 -10.340 1.00 77.50 102 VAL A O 1
ATOM 788 N N . ALA A 1 103 ? -13.572 0.513 -10.196 1.00 75.69 103 ALA A N 1
ATOM 789 C CA . ALA A 1 103 ? -13.846 1.463 -9.127 1.00 75.69 103 ALA A CA 1
ATOM 790 C C . ALA A 1 103 ? -13.786 0.756 -7.767 1.00 75.69 103 ALA A C 1
ATOM 792 O O . ALA A 1 103 ? -14.772 0.239 -7.259 1.00 75.69 103 ALA A O 1
ATOM 793 N N . LEU A 1 104 ? -12.614 0.731 -7.143 1.00 71.19 104 LEU A N 1
ATOM 794 C CA . LEU A 1 104 ? -12.436 0.010 -5.886 1.00 71.19 104 LEU A CA 1
ATOM 795 C C . LEU A 1 104 ? -12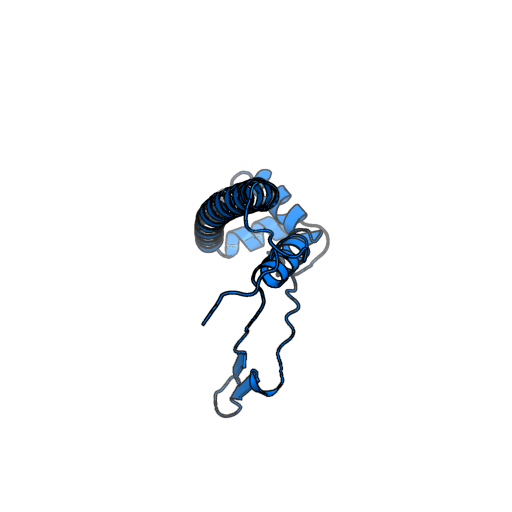.905 0.833 -4.680 1.00 71.19 104 LEU A C 1
ATOM 797 O O . LEU A 1 104 ? -12.368 1.905 -4.395 1.00 71.19 104 LEU A O 1
ATOM 801 N N . ARG A 1 105 ? -13.872 0.299 -3.926 1.00 75.00 105 ARG A N 1
ATOM 802 C CA . ARG A 1 105 ? -14.220 0.767 -2.576 1.00 75.00 105 ARG A CA 1
ATOM 803 C C . ARG A 1 105 ? -13.767 -0.278 -1.569 1.00 75.00 105 ARG A C 1
ATOM 805 O O . ARG A 1 105 ? -14.459 -1.263 -1.346 1.00 75.00 105 ARG A O 1
ATOM 812 N N . VAL A 1 106 ? -12.598 -0.061 -0.981 1.00 77.25 106 VAL A N 1
ATOM 813 C CA . VAL A 1 106 ? -11.983 -1.010 -0.046 1.00 77.25 106 VAL A CA 1
ATOM 814 C C . VAL A 1 106 ? -11.869 -0.344 1.325 1.00 77.25 106 VAL A C 1
ATOM 816 O O . VAL A 1 106 ? -11.412 0.804 1.385 1.00 77.25 106 VAL A O 1
ATOM 819 N N . PRO A 1 107 ? -12.281 -1.009 2.422 1.00 83.88 107 PRO A N 1
ATOM 820 C CA . PRO A 1 107 ? -11.974 -0.550 3.771 1.00 83.88 107 PRO A CA 1
ATOM 821 C C . PRO A 1 107 ? -10.470 -0.295 3.927 1.00 83.88 107 PRO A C 1
ATOM 823 O O . PRO A 1 107 ? -9.638 -1.052 3.426 1.00 83.88 107 PRO A O 1
ATOM 826 N N . LEU A 1 108 ? -10.104 0.807 4.584 1.00 83.81 108 LEU A N 1
ATOM 827 C CA . LEU A 1 108 ? -8.707 1.246 4.649 1.00 83.81 108 LEU A CA 1
ATOM 828 C C . LEU A 1 108 ? -7.796 0.197 5.306 1.00 83.81 108 LEU A C 1
ATOM 830 O O . LEU A 1 108 ? -6.662 0.009 4.877 1.00 83.81 108 LEU A O 1
ATOM 834 N N . ASP A 1 109 ? -8.286 -0.494 6.328 1.00 87.62 109 ASP A N 1
ATOM 835 C CA . ASP A 1 109 ? -7.588 -1.578 7.016 1.00 87.62 109 ASP A CA 1
ATOM 836 C C . ASP A 1 109 ? -7.332 -2.786 6.104 1.00 87.62 109 ASP A C 1
ATOM 838 O O . ASP A 1 109 ? -6.220 -3.316 6.094 1.00 87.62 109 ASP A O 1
ATOM 842 N N . GLU A 1 110 ? -8.308 -3.171 5.279 1.00 84.50 110 GLU A N 1
ATOM 843 C CA . GLU A 1 110 ? -8.147 -4.237 4.285 1.00 84.50 110 GLU A CA 1
ATOM 844 C C . GLU A 1 110 ? -7.144 -3.849 3.191 1.00 84.50 110 GLU A C 1
ATOM 846 O O . GLU A 1 110 ? -6.263 -4.643 2.852 1.00 84.50 110 GLU A O 1
ATOM 851 N N . LEU A 1 111 ? -7.212 -2.610 2.686 1.00 85.06 111 LEU A N 1
ATOM 852 C CA . LEU A 1 111 ? -6.258 -2.091 1.701 1.00 85.06 111 LEU A CA 1
ATOM 853 C C . LEU A 1 111 ? -4.828 -2.094 2.255 1.00 85.06 111 LEU A C 1
ATOM 855 O O . LEU A 1 111 ? -3.908 -2.586 1.601 1.00 85.06 111 LEU A O 1
ATOM 859 N N . LEU A 1 112 ? -4.630 -1.563 3.465 1.00 87.38 112 LEU A N 1
ATOM 860 C CA . LEU A 1 112 ? -3.321 -1.540 4.118 1.00 87.38 112 LEU A CA 1
ATOM 861 C C . LEU A 1 112 ? -2.811 -2.960 4.397 1.00 87.38 112 LEU A C 1
ATOM 863 O O . LEU A 1 112 ? -1.621 -3.224 4.217 1.00 87.38 112 LEU A O 1
ATOM 867 N N . GLY A 1 113 ? -3.697 -3.884 4.776 1.00 85.12 113 GLY A N 1
ATOM 868 C CA . GLY A 1 113 ? -3.378 -5.301 4.938 1.00 85.12 113 GLY A CA 1
ATOM 869 C C . GLY A 1 113 ? -2.914 -5.955 3.634 1.00 85.12 113 GLY A C 1
ATOM 870 O O . GLY A 1 113 ? -1.881 -6.627 3.622 1.00 85.12 113 GLY A O 1
ATOM 871 N N . ALA A 1 114 ? -3.623 -5.715 2.529 1.00 82.75 114 ALA A N 1
ATOM 872 C CA . ALA A 1 114 ? -3.276 -6.234 1.207 1.00 82.75 114 ALA A CA 1
ATOM 873 C C . ALA A 1 114 ? -1.946 -5.663 0.691 1.00 82.75 114 ALA A C 1
ATOM 875 O O . ALA A 1 114 ? -1.091 -6.419 0.225 1.00 82.75 114 ALA A O 1
ATOM 876 N N . LEU A 1 115 ? -1.729 -4.351 0.838 1.00 82.94 115 LEU A N 1
ATOM 877 C CA . LEU A 1 115 ? -0.463 -3.701 0.488 1.00 82.94 115 LEU A CA 1
ATOM 878 C C . LEU A 1 115 ? 0.698 -4.265 1.309 1.00 82.94 115 LEU A C 1
ATOM 880 O O . LEU A 1 115 ? 1.732 -4.626 0.750 1.00 82.94 115 LEU A O 1
ATOM 884 N N . ALA A 1 116 ? 0.525 -4.399 2.626 1.00 83.88 116 ALA A N 1
ATOM 885 C CA . ALA A 1 116 ? 1.548 -4.973 3.493 1.00 83.88 116 ALA A CA 1
ATOM 886 C C . ALA A 1 116 ? 1.856 -6.434 3.133 1.00 83.88 116 ALA A C 1
ATOM 888 O O . ALA A 1 116 ? 3.017 -6.834 3.178 1.00 83.88 116 ALA A O 1
ATOM 889 N N . ALA A 1 117 ? 0.851 -7.231 2.763 1.00 81.94 117 ALA A N 1
ATOM 890 C CA . ALA A 1 117 ? 1.053 -8.606 2.320 1.00 81.94 117 ALA A CA 1
ATOM 891 C C . ALA A 1 117 ? 1.819 -8.675 0.988 1.00 81.94 117 ALA A C 1
ATOM 893 O O . ALA A 1 117 ? 2.778 -9.439 0.882 1.00 81.94 117 ALA A O 1
ATOM 894 N N . GLY A 1 118 ? 1.451 -7.845 0.005 1.00 78.88 118 GLY A N 1
ATOM 895 C CA . GLY A 1 118 ? 2.137 -7.774 -1.290 1.00 78.88 118 GLY A CA 1
ATOM 896 C C . GLY A 1 118 ? 3.590 -7.305 -1.167 1.00 78.88 118 GLY A C 1
ATOM 897 O O . GLY A 1 118 ? 4.486 -7.889 -1.775 1.00 78.88 118 GLY A O 1
ATOM 898 N N . LEU A 1 119 ? 3.843 -6.304 -0.316 1.00 78.50 119 LEU A N 1
ATOM 899 C CA . LEU A 1 119 ? 5.178 -5.747 -0.068 1.00 78.50 119 LEU A CA 1
ATOM 900 C C . LEU A 1 119 ? 6.048 -6.582 0.884 1.00 78.50 119 LEU A C 1
ATOM 902 O O . LEU A 1 119 ? 7.247 -6.353 0.944 1.00 78.50 119 LEU A O 1
ATOM 906 N N . ARG A 1 120 ? 5.490 -7.541 1.629 1.00 75.50 120 ARG A N 1
ATOM 907 C CA . ARG A 1 120 ? 6.269 -8.515 2.426 1.00 75.50 120 ARG A CA 1
ATOM 908 C C . ARG A 1 120 ? 6.575 -9.799 1.658 1.00 75.50 120 ARG A C 1
ATOM 910 O O . ARG A 1 120 ? 7.090 -10.759 2.228 1.00 75.50 120 ARG A O 1
ATOM 917 N N . GLY A 1 121 ? 6.225 -9.853 0.374 1.00 70.31 121 GLY A N 1
ATOM 918 C CA . GLY A 1 121 ? 6.621 -10.953 -0.491 1.00 70.31 121 GLY A CA 1
ATOM 919 C C . GLY A 1 121 ? 8.141 -11.009 -0.648 1.00 70.31 121 GLY A C 1
ATOM 920 O O . GLY A 1 121 ? 8.811 -9.977 -0.682 1.00 70.31 121 GLY A O 1
ATOM 921 N N . ALA A 1 122 ? 8.679 -12.218 -0.837 1.00 61.88 122 ALA A N 1
ATOM 922 C CA . ALA A 1 122 ? 10.113 -12.465 -1.039 1.00 61.88 122 ALA A CA 1
ATOM 923 C C . ALA A 1 122 ? 10.745 -11.617 -2.165 1.00 61.88 122 ALA A C 1
ATOM 925 O O . ALA A 1 122 ? 11.961 -11.444 -2.206 1.00 61.88 122 ALA A O 1
ATOM 926 N N . ALA A 1 123 ? 9.925 -11.090 -3.075 1.00 73.50 123 ALA A N 1
ATOM 927 C CA . ALA A 1 123 ? 10.343 -10.220 -4.158 1.00 73.50 123 ALA A CA 1
ATOM 928 C C . ALA A 1 123 ? 10.704 -8.794 -3.691 1.00 73.50 123 ALA A C 1
ATOM 930 O O . ALA A 1 123 ? 11.725 -8.259 -4.110 1.00 73.50 123 ALA A O 1
ATOM 931 N N . ALA A 1 124 ? 9.927 -8.190 -2.788 1.00 78.56 124 ALA A N 1
ATOM 932 C CA . ALA A 1 124 ? 10.177 -6.822 -2.328 1.00 78.56 124 ALA A CA 1
ATOM 933 C C . ALA A 1 124 ? 11.353 -6.749 -1.340 1.00 78.56 124 ALA A C 1
ATOM 935 O O . ALA A 1 124 ? 12.183 -5.848 -1.446 1.00 78.56 124 ALA A O 1
ATOM 936 N N . ASP A 1 125 ? 11.492 -7.740 -0.452 1.00 82.00 125 ASP A N 1
ATOM 937 C CA . ASP A 1 125 ? 12.671 -7.875 0.418 1.00 82.00 125 ASP A CA 1
ATOM 938 C C . ASP A 1 125 ? 13.959 -8.024 -0.408 1.00 82.00 125 ASP A C 1
ATOM 940 O O . ASP A 1 125 ? 15.007 -7.468 -0.067 1.00 82.00 125 ASP A O 1
ATOM 944 N N . ARG A 1 126 ? 13.875 -8.744 -1.535 1.00 80.81 126 ARG A N 1
ATOM 945 C CA . ARG A 1 126 ? 14.986 -8.897 -2.478 1.00 80.81 126 ARG A CA 1
ATOM 946 C C . ARG A 1 126 ? 15.338 -7.568 -3.142 1.00 80.81 126 ARG A C 1
ATOM 948 O O . ARG A 1 126 ? 16.505 -7.193 -3.103 1.00 80.81 126 ARG A O 1
ATOM 955 N N . VAL A 1 127 ? 14.360 -6.823 -3.664 1.00 85.81 127 VAL A N 1
ATOM 956 C CA . VAL A 1 127 ? 14.592 -5.474 -4.220 1.00 85.81 127 VAL A CA 1
ATOM 957 C C . VAL A 1 127 ? 15.226 -4.556 -3.188 1.00 85.81 127 VAL A C 1
ATOM 959 O O . VAL A 1 127 ? 16.243 -3.933 -3.474 1.00 85.81 127 VAL A O 1
ATOM 962 N N . ALA A 1 128 ? 14.678 -4.507 -1.972 1.00 88.12 128 ALA A N 1
ATOM 963 C CA . ALA A 1 128 ? 15.217 -3.681 -0.899 1.00 88.12 128 ALA A CA 1
ATOM 964 C C . ALA A 1 128 ? 16.685 -4.028 -0.605 1.00 88.12 128 ALA A C 1
ATOM 966 O O . ALA A 1 128 ? 17.526 -3.135 -0.491 1.00 88.12 128 ALA A O 1
ATOM 967 N N . SER A 1 129 ? 17.007 -5.323 -0.547 1.00 87.00 129 SER A N 1
ATOM 968 C CA . SER A 1 129 ? 18.373 -5.817 -0.365 1.00 87.00 129 SER A CA 1
ATOM 969 C C . SER A 1 129 ? 19.300 -5.402 -1.514 1.00 87.00 129 SER A C 1
ATOM 971 O O . SER A 1 129 ? 20.383 -4.873 -1.261 1.00 87.00 129 SER A O 1
ATOM 973 N N . VAL A 1 130 ? 18.876 -5.585 -2.769 1.00 88.12 130 VAL A N 1
ATOM 974 C CA . VAL A 1 130 ? 19.661 -5.222 -3.960 1.00 88.12 130 VAL A CA 1
ATOM 975 C C . VAL A 1 130 ? 19.892 -3.715 -4.023 1.00 88.12 130 VAL A C 1
ATOM 977 O O . VAL A 1 130 ? 21.032 -3.281 -4.171 1.00 88.12 130 VAL A O 1
ATOM 980 N N . CYS A 1 131 ? 18.855 -2.901 -3.814 1.00 88.62 131 CYS A N 1
ATOM 981 C CA . CYS A 1 131 ? 18.978 -1.446 -3.758 1.00 88.62 131 CYS A CA 1
ATOM 982 C C . CYS A 1 131 ? 19.922 -0.990 -2.634 1.00 88.62 131 CYS A C 1
ATOM 984 O O . CYS A 1 131 ? 20.727 -0.086 -2.845 1.00 88.62 131 CYS A O 1
ATOM 986 N N . ALA A 1 132 ? 19.874 -1.627 -1.459 1.00 88.38 132 ALA A N 1
ATOM 987 C CA . ALA A 1 132 ? 20.763 -1.303 -0.341 1.00 88.38 132 ALA A CA 1
ATOM 988 C C . ALA A 1 132 ? 22.233 -1.679 -0.605 1.00 88.38 132 ALA A C 1
ATOM 990 O O . ALA A 1 132 ? 23.144 -1.070 -0.040 1.00 88.38 132 ALA A O 1
ATOM 991 N N . GLN A 1 133 ? 22.473 -2.688 -1.444 1.00 87.12 133 GLN A N 1
ATOM 992 C CA . GLN A 1 133 ? 23.809 -3.187 -1.779 1.00 87.12 133 GLN A CA 1
ATOM 993 C C . GLN A 1 133 ? 24.367 -2.605 -3.082 1.00 87.12 133 GLN A C 1
ATOM 995 O O . GLN A 1 133 ? 25.571 -2.728 -3.326 1.00 87.12 133 GLN A O 1
ATOM 1000 N N . ALA A 1 134 ? 23.527 -1.963 -3.899 1.00 85.56 134 ALA A N 1
ATOM 1001 C CA . ALA A 1 134 ? 23.901 -1.393 -5.182 1.00 85.56 134 ALA A CA 1
ATOM 1002 C C . ALA A 1 134 ? 25.060 -0.398 -5.026 1.00 85.56 134 ALA A C 1
ATOM 1004 O O . ALA A 1 134 ? 24.996 0.576 -4.273 1.00 85.56 134 ALA A O 1
ATOM 1005 N N . ARG A 1 135 ? 26.146 -0.639 -5.766 1.00 78.00 135 ARG A N 1
ATOM 1006 C CA . ARG A 1 135 ? 27.302 0.260 -5.841 1.00 78.00 135 ARG A CA 1
ATOM 1007 C C . ARG A 1 135 ? 27.521 0.661 -7.282 1.00 78.00 135 ARG A C 1
ATOM 1009 O O . ARG A 1 135 ? 27.543 -0.189 -8.162 1.00 78.00 135 ARG A O 1
ATOM 1016 N N . ASN A 1 136 ? 27.692 1.957 -7.506 1.00 74.44 136 ASN A N 1
ATOM 1017 C CA . ASN A 1 136 ? 27.933 2.563 -8.813 1.00 74.44 136 ASN A CA 1
ATOM 1018 C C . ASN A 1 136 ? 26.830 2.361 -9.869 1.00 74.44 136 ASN A C 1
ATOM 1020 O O . ASN A 1 136 ? 26.946 3.008 -10.888 1.00 74.44 136 ASN A O 1
ATOM 1024 N N . ALA A 1 137 ? 25.780 1.554 -9.657 1.00 66.81 137 ALA A N 1
ATOM 1025 C CA . ALA A 1 137 ? 24.544 1.501 -10.464 1.00 66.81 137 ALA A CA 1
ATOM 1026 C C . ALA A 1 137 ? 24.735 1.572 -12.005 1.00 66.81 137 ALA A C 1
ATOM 1028 O O . ALA A 1 137 ? 23.974 2.246 -12.694 1.00 66.81 137 ALA A O 1
ATOM 1029 N N . GLY A 1 138 ? 25.776 0.924 -12.542 1.00 59.78 138 GLY A N 1
ATOM 1030 C CA . GLY A 1 138 ? 26.112 0.964 -13.975 1.00 59.78 138 GLY A CA 1
ATOM 1031 C C . GLY A 1 138 ? 26.902 2.196 -14.458 1.00 59.78 138 GLY A C 1
ATOM 1032 O O . GLY A 1 138 ? 27.198 2.298 -15.642 1.00 59.78 138 GLY A O 1
ATOM 1033 N N . ALA A 1 139 ? 27.321 3.108 -13.576 1.00 59.09 139 ALA A N 1
ATOM 1034 C CA . ALA A 1 139 ? 28.086 4.332 -13.869 1.00 59.09 139 ALA A CA 1
ATOM 1035 C C . ALA A 1 139 ? 29.561 4.100 -14.278 1.00 59.09 139 ALA A C 1
ATOM 1037 O O . ALA A 1 139 ? 30.403 4.980 -14.107 1.00 59.09 139 ALA A O 1
ATOM 1038 N N . THR A 1 140 ? 29.902 2.916 -14.789 1.00 51.25 140 THR A N 1
ATOM 1039 C CA . THR A 1 140 ? 31.248 2.574 -15.284 1.00 51.25 140 THR A CA 1
ATOM 1040 C C . THR A 1 140 ? 31.368 2.608 -16.811 1.00 51.25 140 THR A C 1
ATOM 1042 O O . THR A 1 140 ? 32.251 1.950 -17.360 1.00 51.25 140 THR A O 1
ATOM 1045 N N . HIS A 1 141 ? 30.539 3.400 -17.495 1.00 43.53 141 HIS A N 1
ATOM 1046 C CA . HIS A 1 141 ? 30.706 3.714 -18.916 1.00 43.53 141 HIS A CA 1
ATOM 1047 C C . HIS A 1 141 ? 30.778 5.218 -19.163 1.00 43.53 141 HIS A C 1
ATOM 1049 O O . HIS A 1 141 ? 29.918 5.948 -18.625 1.00 43.53 141 HIS A O 1
#